Protein AF-A0A2S8PTH7-F1 (afdb_monomer_lite)

Organism: NCBI:txid2918802

Structure (mmCIF, N/CA/C/O backbone):
data_AF-A0A2S8PTH7-F1
#
_entry.id   AF-A0A2S8PTH7-F1
#
loop_
_atom_site.group_PDB
_atom_site.id
_atom_site.type_symbol
_atom_site.label_atom_id
_atom_site.label_alt_id
_atom_site.label_comp_id
_atom_site.label_asym_id
_atom_site.label_entity_id
_atom_site.label_seq_id
_atom_site.pdbx_PDB_ins_code
_atom_site.Cartn_x
_atom_site.Cartn_y
_atom_site.Cartn_z
_atom_site.occupancy
_atom_site.B_iso_or_equiv
_atom_site.auth_seq_id
_atom_site.auth_comp_id
_atom_site.auth_asym_id
_atom_site.auth_atom_id
_atom_site.pdbx_PDB_model_num
ATOM 1 N N . MET A 1 1 ? 25.172 1.492 -53.116 1.00 53.47 1 MET A N 1
ATOM 2 C CA . MET A 1 1 ? 23.733 1.242 -52.835 1.00 53.47 1 MET A CA 1
ATOM 3 C C . MET A 1 1 ? 23.234 -0.033 -53.533 1.00 53.47 1 MET A C 1
ATOM 5 O O . MET A 1 1 ? 22.068 -0.114 -53.903 1.00 53.47 1 MET A O 1
ATOM 9 N N . GLU A 1 2 ? 24.096 -1.035 -53.713 1.00 52.91 2 GLU A N 1
ATOM 10 C CA . GLU A 1 2 ? 23.757 -2.295 -54.392 1.00 52.91 2 GLU A CA 1
ATOM 11 C C . GLU A 1 2 ? 23.252 -3.334 -53.378 1.00 52.91 2 GLU A C 1
ATOM 13 O O . GLU A 1 2 ? 22.194 -3.926 -53.573 1.00 52.91 2 GLU A O 1
ATOM 18 N N . ASP A 1 3 ? 23.888 -3.401 -52.204 1.00 55.19 3 ASP A N 1
ATOM 19 C CA . ASP A 1 3 ? 23.532 -4.333 -51.122 1.00 55.19 3 ASP A CA 1
ATOM 20 C C . ASP A 1 3 ? 22.142 -4.093 -50.510 1.00 55.19 3 ASP A C 1
ATOM 22 O O . ASP A 1 3 ? 21.491 -5.020 -50.034 1.00 55.19 3 ASP A O 1
ATOM 26 N N . ALA A 1 4 ? 21.643 -2.853 -50.554 1.00 56.47 4 ALA A N 1
ATOM 27 C CA . ALA A 1 4 ? 20.299 -2.522 -50.075 1.00 56.47 4 ALA A CA 1
ATOM 28 C C . ALA A 1 4 ? 19.191 -2.986 -51.042 1.00 56.47 4 ALA A C 1
ATOM 30 O O . ALA A 1 4 ? 18.066 -3.235 -50.609 1.00 56.47 4 ALA A O 1
ATOM 31 N N . ARG A 1 5 ? 19.496 -3.139 -52.344 1.00 54.03 5 ARG A N 1
ATOM 32 C CA . ARG A 1 5 ? 18.534 -3.639 -53.348 1.00 54.03 5 ARG A CA 1
ATOM 33 C C . ARG A 1 5 ? 18.314 -5.147 -53.239 1.00 54.03 5 ARG A C 1
ATOM 35 O O . ARG A 1 5 ? 17.225 -5.613 -53.553 1.00 54.03 5 ARG A O 1
ATOM 42 N N . TYR A 1 6 ? 19.304 -5.892 -52.745 1.00 55.38 6 TYR A N 1
ATOM 43 C CA . TYR A 1 6 ? 19.216 -7.343 -52.541 1.00 55.38 6 TYR A CA 1
ATOM 44 C C . TYR A 1 6 ? 18.135 -7.742 -51.514 1.00 55.38 6 TYR A C 1
ATOM 46 O O . TYR A 1 6 ? 17.578 -8.832 -51.570 1.00 55.38 6 TYR A O 1
ATOM 54 N N . ILE A 1 7 ? 17.787 -6.843 -50.589 1.00 57.16 7 ILE A N 1
ATOM 55 C CA . ILE A 1 7 ? 16.892 -7.134 -49.458 1.00 57.16 7 ILE A CA 1
ATOM 56 C C . ILE A 1 7 ? 15.418 -6.941 -49.824 1.00 57.16 7 ILE A C 1
ATOM 58 O O . ILE A 1 7 ? 14.577 -7.692 -49.347 1.00 57.16 7 ILE A O 1
ATOM 62 N N . GLY A 1 8 ? 15.097 -5.958 -50.673 1.00 58.88 8 GLY A N 1
ATOM 63 C CA . GLY A 1 8 ? 13.712 -5.656 -51.060 1.00 58.88 8 GLY A CA 1
ATOM 64 C C . GLY A 1 8 ? 13.072 -6.692 -51.993 1.00 58.88 8 GLY A C 1
ATOM 65 O O . GL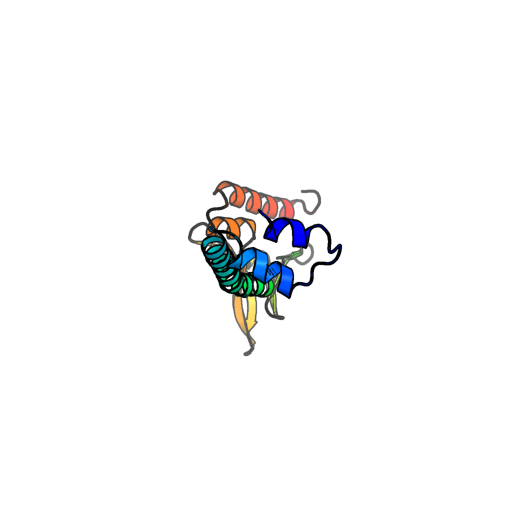Y A 1 8 ? 11.853 -6.696 -52.141 1.00 58.88 8 GLY A O 1
ATOM 66 N N . ASN A 1 9 ? 13.880 -7.564 -52.606 1.00 63.03 9 ASN A N 1
ATOM 67 C CA . ASN A 1 9 ? 13.402 -8.619 -53.504 1.00 63.03 9 ASN A CA 1
ATOM 68 C C . ASN A 1 9 ? 13.035 -9.920 -52.774 1.00 63.03 9 ASN A C 1
ATOM 70 O O . ASN A 1 9 ? 12.135 -10.628 -53.225 1.00 63.03 9 ASN A O 1
ATOM 74 N N . ASP A 1 10 ? 13.676 -10.216 -51.640 1.00 65.88 10 ASP A N 1
ATOM 75 C CA . ASP A 1 10 ? 13.267 -11.311 -50.759 1.00 65.88 10 ASP A CA 1
ATOM 76 C C . ASP A 1 10 ? 12.085 -10.833 -49.908 1.00 65.88 10 ASP A C 1
ATOM 78 O O . ASP A 1 10 ? 12.253 -10.061 -48.966 1.00 65.88 10 ASP A O 1
ATOM 82 N N . LYS A 1 11 ? 10.873 -11.313 -50.201 1.00 71.88 11 LYS A N 1
ATOM 83 C CA . LYS A 1 11 ? 9.653 -10.988 -49.430 1.00 71.88 11 LYS A CA 1
ATOM 84 C C . LYS A 1 11 ? 9.635 -11.575 -48.008 1.00 71.88 11 LYS A C 1
ATOM 86 O O . LYS A 1 11 ? 8.628 -11.468 -47.315 1.00 71.88 11 LYS A O 1
ATOM 91 N N . GLU A 1 12 ? 10.732 -12.187 -47.569 1.00 76.81 12 GLU A N 1
ATOM 92 C CA . GLU A 1 12 ? 10.878 -12.829 -46.268 1.00 76.81 12 GLU A CA 1
ATOM 93 C C . GLU A 1 12 ? 12.091 -12.270 -45.517 1.00 76.81 12 GLU A C 1
ATOM 95 O O . GLU A 1 12 ? 13.207 -12.176 -46.041 1.00 76.81 12 GLU A O 1
ATOM 100 N N . ILE A 1 13 ? 11.881 -11.922 -44.245 1.00 80.44 13 ILE A N 1
ATOM 101 C CA . ILE A 1 13 ? 12.944 -11.478 -43.347 1.00 80.44 13 ILE A CA 1
ATOM 102 C C . ILE A 1 13 ? 12.982 -12.369 -42.108 1.00 80.44 13 ILE A C 1
ATOM 104 O O . ILE A 1 13 ? 12.084 -12.364 -41.270 1.00 80.44 13 ILE A O 1
ATOM 108 N N . SER A 1 14 ? 14.049 -13.158 -41.986 1.00 86.06 14 SER A N 1
ATOM 109 C CA . SER A 1 14 ? 14.305 -13.927 -40.770 1.00 86.06 14 SER A CA 1
ATOM 110 C C . SER A 1 14 ? 14.845 -13.018 -39.663 1.00 86.06 14 SER A C 1
ATOM 112 O O . SER A 1 14 ? 15.516 -12.017 -39.929 1.00 86.06 14 SER A O 1
ATOM 114 N N . LEU A 1 15 ? 14.610 -13.382 -38.398 1.00 84.88 15 LEU A N 1
ATOM 115 C CA . LEU A 1 15 ? 15.065 -12.602 -37.239 1.00 84.88 15 LEU A CA 1
ATOM 116 C C . LEU A 1 15 ? 16.589 -12.388 -37.243 1.00 84.88 15 LEU A C 1
ATOM 118 O O . LEU A 1 15 ? 17.066 -11.292 -36.961 1.00 84.88 15 LEU A O 1
ATOM 122 N N . LYS A 1 16 ? 17.362 -13.403 -37.645 1.00 85.19 16 LYS A N 1
ATOM 123 C CA . LYS A 1 16 ? 18.821 -13.294 -37.792 1.00 85.19 16 LYS A CA 1
ATOM 124 C C . LYS A 1 16 ? 19.214 -12.272 -38.867 1.00 85.19 16 LYS A C 1
ATOM 126 O O . LYS A 1 16 ? 20.103 -11.460 -38.624 1.00 85.19 16 LYS A O 1
ATOM 131 N N . LYS A 1 17 ? 18.532 -12.289 -40.024 1.00 84.06 17 LYS A N 1
ATOM 132 C CA . LYS A 1 17 ? 18.739 -11.327 -41.123 1.00 84.06 17 LYS A CA 1
ATOM 133 C C . LYS A 1 17 ? 18.428 -9.908 -40.635 1.00 84.06 17 LYS A C 1
ATOM 135 O O . LYS A 1 17 ? 19.254 -9.017 -40.794 1.00 84.06 17 LYS A O 1
ATOM 140 N N . TYR A 1 18 ? 17.308 -9.722 -39.938 1.00 85.31 18 TYR A N 1
ATOM 141 C CA . TYR A 1 18 ? 16.923 -8.440 -39.344 1.00 85.31 18 TYR A CA 1
ATOM 142 C C . TYR A 1 18 ? 17.967 -7.8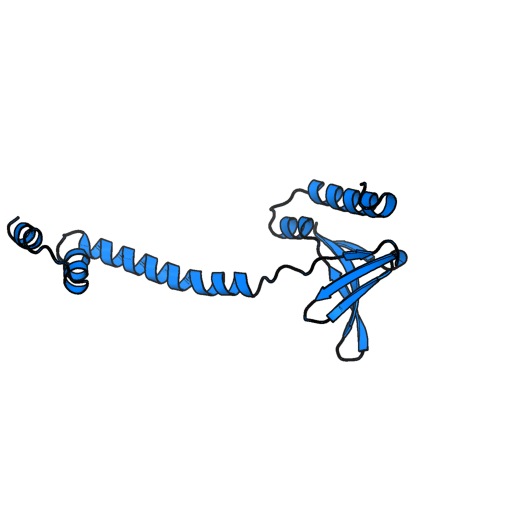87 -38.358 1.00 85.31 18 TYR A C 1
ATOM 144 O O . TYR A 1 18 ? 18.382 -6.736 -38.494 1.00 85.31 18 TYR A O 1
ATOM 152 N N . LEU A 1 19 ? 18.427 -8.696 -37.394 1.00 86.56 19 LEU A N 1
ATOM 153 C CA . LEU A 1 19 ? 19.403 -8.252 -36.391 1.00 86.56 19 LEU A CA 1
ATOM 154 C C . LEU A 1 19 ? 20.751 -7.885 -37.023 1.00 86.56 19 LEU A C 1
ATOM 156 O O . LEU A 1 19 ? 21.331 -6.861 -36.666 1.00 86.56 19 LEU A O 1
ATOM 160 N N . TYR A 1 20 ? 21.221 -8.681 -37.989 1.00 85.25 20 TYR A N 1
ATOM 161 C CA . TYR A 1 20 ? 22.448 -8.386 -38.730 1.00 85.25 20 TYR A CA 1
ATOM 162 C C . TYR A 1 20 ? 22.345 -7.046 -39.474 1.00 85.25 20 TYR A C 1
ATOM 164 O O . TYR A 1 20 ? 23.233 -6.201 -39.379 1.00 85.25 20 TYR A O 1
ATOM 172 N N . TYR A 1 21 ? 21.236 -6.779 -40.161 1.00 82.50 21 TYR A N 1
ATOM 173 C CA . TYR A 1 21 ? 21.082 -5.494 -40.844 1.00 82.50 21 TYR A CA 1
ATOM 174 C C . TYR A 1 21 ? 20.987 -4.318 -39.873 1.00 82.50 21 TYR A C 1
ATOM 176 O O . TYR A 1 21 ? 21.672 -3.311 -40.042 1.00 82.50 21 TYR A O 1
ATOM 184 N N . ARG A 1 22 ? 20.189 -4.453 -38.814 1.00 83.88 22 ARG A N 1
ATOM 185 C CA . ARG A 1 22 ? 19.996 -3.387 -37.827 1.00 83.88 22 ARG A CA 1
ATOM 186 C C . ARG A 1 22 ? 21.304 -2.990 -37.136 1.00 83.88 22 ARG A C 1
ATOM 188 O O . ARG A 1 22 ? 21.556 -1.797 -36.968 1.00 83.88 22 ARG A O 1
ATOM 195 N N . TYR A 1 23 ? 22.140 -3.966 -36.778 1.00 85.50 23 TYR A N 1
ATOM 196 C CA . TYR A 1 23 ? 23.309 -3.743 -35.921 1.00 85.50 23 TYR A CA 1
ATOM 197 C C . TYR A 1 23 ? 24.676 -3.799 -36.613 1.00 85.50 23 TYR A C 1
ATOM 199 O O . TYR A 1 23 ? 25.663 -3.418 -35.986 1.00 85.50 23 TYR A O 1
ATOM 207 N N . THR A 1 24 ? 24.746 -4.145 -37.900 1.00 82.94 24 THR A N 1
ATOM 208 C CA . THR A 1 24 ? 26.031 -4.198 -38.627 1.00 82.94 24 THR A CA 1
ATOM 209 C C . THR A 1 24 ? 26.052 -3.481 -39.976 1.00 82.94 24 THR A C 1
ATOM 211 O O . THR A 1 24 ? 27.137 -3.183 -40.462 1.00 82.94 24 THR A O 1
ATOM 214 N N . PHE A 1 25 ? 24.904 -3.177 -40.590 1.00 79.69 25 PHE A N 1
ATOM 215 C CA . PHE A 1 25 ? 24.875 -2.676 -41.972 1.00 79.69 25 PHE A CA 1
ATOM 216 C C . PHE A 1 25 ? 24.988 -1.151 -42.106 1.00 79.69 25 PHE A C 1
ATOM 218 O O . PHE A 1 25 ? 25.547 -0.662 -43.085 1.00 79.69 25 PHE A O 1
ATOM 225 N N . TYR A 1 26 ? 24.463 -0.381 -41.150 1.00 77.50 26 TYR A N 1
ATOM 226 C CA . TYR A 1 26 ? 24.493 1.080 -41.210 1.00 77.50 26 TYR A CA 1
ATOM 227 C C . TYR A 1 26 ? 25.654 1.655 -40.384 1.00 77.50 26 TYR A C 1
ATOM 229 O O . TYR A 1 26 ? 26.005 1.106 -39.342 1.00 77.50 26 TYR A O 1
ATOM 237 N N . PRO A 1 27 ? 26.210 2.824 -40.756 1.00 77.88 27 PRO A N 1
ATOM 238 C CA . PRO A 1 27 ? 27.256 3.482 -39.965 1.00 77.88 27 PRO A CA 1
ATOM 239 C C . PRO A 1 27 ? 26.830 3.796 -38.519 1.00 77.88 27 PRO A C 1
ATOM 241 O O . PRO A 1 27 ? 27.653 3.823 -37.610 1.00 77.88 27 PRO A O 1
ATOM 244 N N . SER A 1 28 ? 25.529 4.014 -38.293 1.00 81.00 28 SER A N 1
ATOM 245 C CA . SER A 1 28 ? 24.929 4.261 -36.976 1.00 81.00 28 SER A CA 1
ATOM 246 C C . SER A 1 28 ? 24.539 2.986 -36.218 1.00 81.00 28 SER A C 1
ATOM 248 O O . SER A 1 28 ? 24.055 3.071 -35.088 1.00 81.00 28 SER A O 1
ATOM 250 N N . SER A 1 29 ? 24.737 1.806 -36.806 1.00 83.38 29 SER A N 1
ATOM 251 C CA . SER A 1 29 ? 24.273 0.539 -36.249 1.00 83.38 29 SER A CA 1
ATOM 252 C C . SER A 1 29 ? 24.899 0.186 -34.897 1.00 83.38 29 SER A C 1
ATOM 254 O O . SER A 1 29 ? 24.216 -0.362 -34.034 1.00 83.38 29 SER A O 1
ATOM 256 N N . SER A 1 30 ? 26.158 0.567 -34.666 1.00 84.00 30 SER A N 1
ATOM 257 C CA . SER A 1 30 ? 26.827 0.409 -33.367 1.00 84.00 30 SER A CA 1
ATOM 258 C C . SER A 1 30 ? 26.148 1.234 -32.268 1.00 84.00 30 SER A C 1
ATOM 260 O O . SER A 1 30 ? 25.910 0.736 -31.169 1.00 84.00 30 SER A O 1
ATOM 262 N N . ARG A 1 31 ? 25.754 2.476 -32.577 1.00 87.75 31 ARG A N 1
ATOM 263 C CA . ARG A 1 31 ? 25.000 3.341 -31.660 1.00 87.75 31 ARG A CA 1
ATOM 264 C C . ARG A 1 31 ? 23.618 2.762 -31.355 1.00 87.75 31 ARG A C 1
ATOM 266 O O . ARG A 1 31 ? 23.201 2.799 -30.203 1.00 87.75 31 ARG A O 1
ATOM 273 N N . LEU A 1 32 ? 22.926 2.225 -32.362 1.00 88.50 32 LEU A N 1
ATOM 274 C CA . LEU A 1 32 ? 21.624 1.574 -32.178 1.00 88.50 32 LEU A CA 1
ATOM 275 C C . LEU A 1 32 ? 21.730 0.342 -31.273 1.00 88.50 32 LEU A C 1
ATOM 277 O O . LEU A 1 32 ? 20.910 0.186 -30.376 1.00 88.50 32 LEU A O 1
ATOM 281 N N . LEU A 1 33 ? 22.766 -0.482 -31.452 1.00 90.56 33 LEU A N 1
ATOM 282 C CA . LEU A 1 33 ? 23.017 -1.643 -30.598 1.00 90.56 33 LEU A CA 1
ATOM 283 C C . LEU A 1 33 ? 23.244 -1.236 -29.138 1.00 90.56 33 LEU A C 1
ATOM 285 O O . LEU A 1 33 ? 22.660 -1.837 -28.241 1.00 90.56 33 LEU A O 1
ATOM 289 N N . ILE A 1 34 ? 24.051 -0.198 -28.894 1.00 91.00 34 ILE A N 1
ATOM 290 C CA . ILE A 1 34 ? 24.299 0.310 -27.537 1.00 91.00 34 ILE A CA 1
ATOM 291 C C . ILE A 1 34 ? 22.992 0.794 -26.902 1.00 91.00 34 ILE A C 1
ATOM 293 O O . ILE A 1 34 ? 22.693 0.411 -25.776 1.00 91.00 34 ILE A O 1
ATOM 297 N N . ILE A 1 35 ? 22.197 1.588 -27.626 1.00 92.56 35 ILE A N 1
ATOM 298 C CA . ILE A 1 35 ? 20.914 2.107 -27.132 1.00 92.56 35 ILE A CA 1
ATOM 299 C C . ILE A 1 35 ? 19.949 0.962 -26.797 1.00 92.56 35 ILE A C 1
ATOM 301 O O . ILE A 1 35 ? 19.393 0.939 -25.699 1.00 92.56 35 ILE A O 1
ATOM 305 N N . ASP A 1 36 ? 19.779 0.003 -27.710 1.00 92.44 36 ASP A N 1
ATOM 306 C CA . ASP A 1 36 ? 18.841 -1.110 -27.538 1.00 92.44 36 ASP A CA 1
ATOM 307 C C . ASP A 1 36 ? 19.260 -2.005 -26.348 1.00 92.44 36 ASP A C 1
ATOM 309 O O . ASP A 1 36 ? 18.415 -2.391 -25.537 1.00 92.44 36 ASP A O 1
ATOM 313 N N . ILE A 1 37 ? 20.565 -2.261 -26.159 1.00 94.06 37 ILE A N 1
ATOM 314 C CA . ILE A 1 37 ? 21.085 -2.989 -24.985 1.00 94.06 37 ILE A CA 1
ATOM 315 C C . ILE A 1 37 ? 20.901 -2.180 -23.696 1.00 94.06 37 ILE A C 1
ATOM 317 O O . ILE A 1 37 ? 20.492 -2.738 -22.678 1.00 94.06 37 ILE A O 1
ATOM 321 N N . SER A 1 38 ? 21.170 -0.873 -23.716 1.00 96.19 38 SER A N 1
ATOM 322 C CA . SER A 1 38 ? 20.976 -0.004 -22.552 1.00 96.19 38 SER A CA 1
ATOM 323 C C . SER A 1 38 ? 19.522 -0.001 -22.082 1.00 96.19 38 SER A C 1
ATOM 325 O O . SER A 1 38 ? 19.275 -0.155 -20.887 1.00 96.19 38 SER A O 1
ATOM 327 N N . PHE A 1 39 ? 18.557 0.115 -22.999 1.00 95.75 39 PHE A N 1
ATOM 328 C CA . PHE A 1 39 ? 17.138 0.033 -22.652 1.00 95.75 39 PHE A CA 1
ATOM 329 C C . PHE A 1 39 ? 16.748 -1.356 -22.148 1.00 95.75 39 PHE A C 1
ATOM 331 O O . PHE A 1 39 ? 16.027 -1.452 -21.157 1.00 95.75 39 PHE A O 1
ATOM 338 N N . LEU A 1 40 ? 17.254 -2.429 -22.763 1.00 95.19 40 LEU A N 1
ATOM 339 C CA . LEU A 1 40 ? 17.008 -3.792 -22.288 1.00 95.19 40 LEU A CA 1
ATOM 340 C C . LEU A 1 40 ? 17.482 -3.979 -20.839 1.00 95.19 40 LEU A C 1
ATOM 342 O O . LEU A 1 40 ? 16.729 -4.489 -20.012 1.00 95.19 40 LEU A O 1
ATOM 346 N N . LEU A 1 41 ? 18.702 -3.536 -20.520 1.00 96.12 41 LEU A N 1
ATOM 347 C CA . LEU A 1 41 ? 19.259 -3.611 -19.167 1.00 96.12 41 LEU A CA 1
ATOM 348 C C . LEU A 1 41 ? 18.479 -2.742 -18.179 1.00 96.12 41 LEU A C 1
ATOM 350 O O . LEU A 1 41 ? 18.203 -3.180 -17.064 1.00 96.12 41 LEU A O 1
ATOM 354 N N . LEU A 1 42 ? 18.080 -1.538 -18.595 1.00 96.00 42 LEU A N 1
ATOM 355 C CA . LEU A 1 42 ? 17.245 -0.652 -17.790 1.00 96.00 42 LEU A CA 1
ATOM 356 C C . LEU A 1 42 ? 15.904 -1.314 -17.448 1.00 96.00 42 LEU A C 1
ATOM 358 O O . LEU A 1 42 ? 15.501 -1.328 -16.286 1.00 96.00 42 LEU A O 1
ATOM 362 N N . TYR A 1 43 ? 15.227 -1.906 -18.433 1.00 95.19 43 TYR A N 1
ATOM 363 C CA . TYR A 1 43 ? 13.973 -2.620 -18.204 1.00 95.19 43 TYR A CA 1
ATOM 364 C C . TYR A 1 43 ? 14.169 -3.852 -17.326 1.00 95.19 43 TYR A C 1
ATOM 366 O O . TYR A 1 43 ? 13.373 -4.077 -16.417 1.00 95.19 43 TYR A O 1
ATOM 374 N N . LEU A 1 44 ? 15.244 -4.615 -17.532 1.00 95.50 44 LEU A N 1
ATOM 375 C CA . LEU A 1 44 ? 15.556 -5.777 -16.703 1.00 95.50 44 LEU A CA 1
ATOM 376 C C . LEU A 1 44 ? 15.834 -5.390 -15.243 1.00 95.50 44 LEU A C 1
ATOM 378 O O . LEU A 1 44 ? 15.517 -6.159 -14.343 1.00 95.50 44 LEU A O 1
ATOM 382 N N . LEU A 1 45 ? 16.381 -4.198 -15.002 1.00 95.31 45 LEU A N 1
ATOM 383 C CA . LEU A 1 45 ? 16.609 -3.670 -13.660 1.00 95.31 45 LEU A CA 1
ATOM 384 C C . LEU A 1 45 ? 15.319 -3.143 -13.011 1.00 95.31 45 LEU A C 1
ATOM 386 O O . LEU A 1 45 ? 15.107 -3.353 -11.821 1.00 95.31 45 LEU A O 1
ATOM 390 N N . ILE A 1 46 ? 14.462 -2.455 -13.773 1.00 94.25 46 ILE A N 1
ATOM 391 C CA . ILE A 1 46 ? 13.268 -1.770 -13.251 1.00 94.25 46 ILE A CA 1
ATOM 392 C C . ILE A 1 46 ? 12.070 -2.715 -13.104 1.00 94.25 46 ILE A C 1
ATOM 394 O O . ILE A 1 46 ? 11.330 -2.620 -12.127 1.00 94.25 46 ILE A O 1
ATOM 398 N N . ILE A 1 47 ? 11.846 -3.630 -14.047 1.00 93.75 47 ILE A N 1
ATOM 399 C CA . ILE A 1 47 ? 10.631 -4.459 -14.064 1.00 93.75 47 ILE A CA 1
ATOM 400 C C . ILE A 1 47 ? 10.535 -5.370 -12.827 1.00 93.75 47 ILE A C 1
ATOM 402 O O . ILE A 1 47 ? 9.483 -5.345 -12.187 1.00 93.75 47 ILE A O 1
ATOM 406 N N . PRO A 1 48 ? 11.570 -6.134 -12.420 1.00 93.38 48 PRO A N 1
ATOM 407 C CA . PRO A 1 48 ? 11.472 -7.013 -11.255 1.00 93.38 48 PRO A CA 1
ATOM 408 C C . PRO A 1 48 ? 11.074 -6.305 -9.947 1.00 93.38 48 PRO A C 1
ATOM 410 O O . PRO A 1 48 ? 10.124 -6.772 -9.312 1.00 93.38 48 PRO A O 1
ATOM 413 N N . PRO A 1 49 ? 11.696 -5.178 -9.533 1.00 90.56 49 PRO A N 1
ATOM 414 C CA . PRO A 1 49 ? 11.273 -4.477 -8.325 1.00 90.56 49 PRO A CA 1
ATOM 415 C C . PRO A 1 49 ? 9.881 -3.854 -8.465 1.00 90.56 49 PRO A C 1
ATOM 417 O O . PRO A 1 49 ? 9.144 -3.840 -7.484 1.00 90.56 49 PRO A O 1
ATOM 420 N N . PHE A 1 50 ? 9.473 -3.396 -9.655 1.00 87.00 50 PHE A N 1
ATOM 421 C CA . PHE A 1 50 ? 8.110 -2.892 -9.878 1.00 87.00 50 PHE A CA 1
ATOM 422 C C . PHE A 1 50 ? 7.053 -3.994 -9.772 1.00 87.00 50 PHE A C 1
ATOM 424 O O . PHE A 1 50 ? 6.029 -3.811 -9.117 1.00 87.00 50 PHE A O 1
ATOM 431 N N . VAL A 1 51 ? 7.302 -5.155 -10.378 1.00 88.81 51 VAL A N 1
ATOM 432 C CA . VAL A 1 51 ? 6.412 -6.318 -10.284 1.00 88.81 51 VAL A CA 1
ATOM 433 C C . VAL A 1 51 ? 6.323 -6.785 -8.833 1.00 88.81 51 VAL A C 1
ATOM 435 O O . VAL A 1 51 ? 5.224 -6.977 -8.315 1.00 88.81 51 VAL A O 1
ATOM 438 N N . TRP A 1 52 ? 7.462 -6.884 -8.143 1.00 86.12 52 TRP A N 1
ATOM 439 C CA . TRP A 1 52 ? 7.504 -7.171 -6.711 1.00 86.12 52 TRP A CA 1
ATOM 440 C C . TRP A 1 52 ? 6.683 -6.144 -5.915 1.00 86.12 52 TRP A C 1
ATOM 442 O O . TRP A 1 52 ? 5.791 -6.518 -5.156 1.00 86.12 52 TRP A O 1
ATOM 452 N N . ALA A 1 53 ? 6.887 -4.849 -6.148 1.00 81.25 53 ALA A N 1
ATOM 453 C CA . ALA A 1 53 ? 6.132 -3.789 -5.494 1.00 81.25 53 ALA A CA 1
ATOM 454 C C . ALA A 1 53 ? 4.615 -3.952 -5.697 1.00 81.25 53 ALA A C 1
ATOM 456 O O . ALA A 1 53 ? 3.874 -3.893 -4.724 1.00 81.25 53 ALA A O 1
ATOM 457 N N . ILE A 1 54 ? 4.134 -4.254 -6.905 1.00 80.25 54 ILE A N 1
ATOM 458 C CA . ILE A 1 54 ? 2.696 -4.454 -7.167 1.00 80.25 54 ILE A CA 1
ATOM 459 C C . ILE A 1 54 ? 2.118 -5.632 -6.361 1.00 80.25 54 ILE A C 1
ATOM 461 O O . ILE A 1 54 ? 1.018 -5.524 -5.818 1.00 80.25 54 ILE A O 1
ATOM 465 N N . PHE A 1 55 ? 2.842 -6.750 -6.248 1.00 74.69 55 PHE A N 1
ATOM 466 C CA . PHE A 1 55 ? 2.3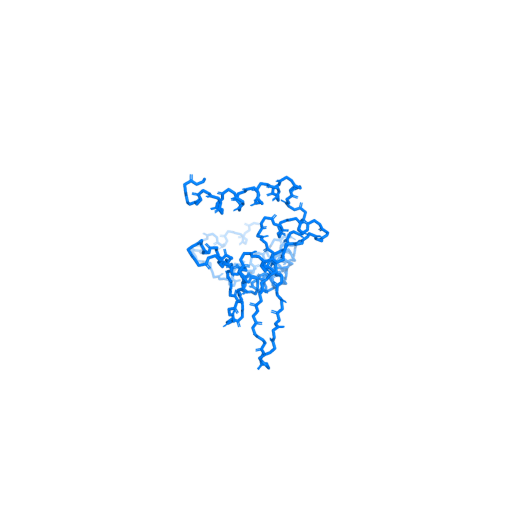61 -7.923 -5.505 1.00 74.69 55 PHE A CA 1
ATOM 467 C C . PHE A 1 55 ? 2.437 -7.758 -3.980 1.00 74.69 55 PHE A C 1
ATOM 469 O O . PHE A 1 55 ? 1.590 -8.298 -3.257 1.00 74.69 55 PHE A O 1
ATOM 476 N N . PHE A 1 56 ? 3.444 -7.035 -3.482 1.00 65.62 56 PHE A N 1
ATOM 477 C CA . PHE A 1 56 ? 3.720 -6.909 -2.049 1.00 65.62 56 PHE A CA 1
ATOM 478 C C . PHE A 1 56 ? 3.168 -5.626 -1.418 1.00 65.62 56 PHE A C 1
ATOM 480 O O . PHE A 1 56 ? 2.801 -5.665 -0.239 1.00 65.62 56 PHE A O 1
ATOM 487 N N . LEU A 1 57 ? 2.966 -4.542 -2.180 1.00 65.31 57 LEU A N 1
ATOM 488 C CA . LEU A 1 57 ? 2.062 -3.445 -1.807 1.00 65.31 57 LEU A CA 1
ATOM 489 C C . LEU A 1 57 ? 0.609 -3.914 -1.971 1.00 65.31 57 LEU A C 1
ATOM 491 O O . LEU A 1 57 ? -0.189 -3.365 -2.730 1.00 65.31 57 LEU A O 1
ATOM 495 N N . ARG A 1 58 ? 0.238 -4.967 -1.239 1.00 57.44 58 ARG A N 1
ATOM 496 C CA . ARG A 1 58 ? -1.163 -5.351 -1.090 1.00 57.44 58 ARG A CA 1
ATOM 497 C C . ARG A 1 58 ? -1.920 -4.144 -0.549 1.00 57.44 58 ARG A C 1
ATOM 499 O O . ARG A 1 58 ? -1.503 -3.561 0.454 1.00 57.44 58 ARG A O 1
ATOM 506 N N . ARG A 1 59 ? -3.044 -3.800 -1.192 1.00 63.56 59 ARG A N 1
ATOM 507 C CA . ARG A 1 59 ? -3.986 -2.798 -0.678 1.00 63.56 59 ARG A CA 1
ATOM 508 C C . ARG A 1 59 ? -4.236 -3.094 0.795 1.00 63.56 59 ARG A C 1
ATOM 510 O O . ARG A 1 59 ? -4.612 -4.213 1.150 1.00 63.56 59 ARG A O 1
ATOM 517 N N . GLN A 1 60 ? -3.993 -2.097 1.640 1.00 66.38 60 GLN A N 1
ATOM 518 C CA . GLN A 1 60 ? -4.377 -2.168 3.039 1.00 66.38 60 GLN A CA 1
ATOM 519 C C . GLN A 1 60 ? -5.856 -2.561 3.090 1.00 66.38 60 GLN A C 1
ATOM 521 O O . GLN A 1 60 ? -6.670 -2.014 2.342 1.00 66.38 60 GLN A O 1
ATOM 526 N N . ALA A 1 61 ? -6.183 -3.569 3.898 1.00 74.25 61 ALA A N 1
ATOM 527 C CA . ALA A 1 61 ? -7.560 -4.019 4.034 1.00 74.25 61 ALA A CA 1
ATOM 528 C C . ALA A 1 61 ? -8.463 -2.841 4.396 1.00 74.25 61 ALA A C 1
ATOM 530 O O . ALA A 1 61 ? -8.020 -1.975 5.143 1.00 74.25 61 ALA A O 1
ATOM 531 N N . PRO A 1 62 ? -9.707 -2.783 3.910 1.00 81.00 62 PRO A N 1
ATOM 532 C CA . PRO A 1 62 ? -10.606 -1.713 4.303 1.00 81.00 62 PRO A CA 1
ATOM 533 C C . PRO A 1 62 ? -10.830 -1.728 5.823 1.00 81.00 62 PRO A C 1
ATOM 535 O O . PRO A 1 62 ? -10.801 -2.777 6.474 1.00 81.00 62 PRO A O 1
ATOM 538 N N . LEU A 1 63 ? -11.041 -0.543 6.390 1.00 85.75 63 LEU A N 1
ATOM 539 C CA . LEU A 1 63 ? -11.601 -0.399 7.727 1.00 85.75 63 LEU A CA 1
ATOM 540 C C . LEU A 1 63 ? -13.116 -0.346 7.579 1.00 85.75 63 LEU A C 1
ATOM 542 O O . LEU A 1 63 ? -13.633 0.508 6.860 1.00 85.75 63 LEU A O 1
ATOM 546 N N . ILE A 1 64 ? -13.810 -1.261 8.242 1.00 87.69 64 ILE A N 1
ATOM 547 C CA . ILE A 1 64 ? -15.267 -1.301 8.245 1.00 87.69 64 ILE A CA 1
ATOM 548 C C . ILE A 1 64 ? -15.774 -0.744 9.564 1.00 87.69 64 ILE A C 1
ATOM 550 O O . ILE A 1 64 ? -15.246 -1.047 10.635 1.00 87.69 64 ILE A O 1
ATOM 554 N N . ILE A 1 65 ? -16.806 0.084 9.452 1.00 88.38 65 ILE A N 1
ATOM 555 C CA . ILE A 1 65 ? -17.511 0.697 10.567 1.00 88.38 65 ILE A CA 1
ATOM 556 C C . ILE A 1 65 ? -18.903 0.070 10.611 1.00 88.38 65 ILE A C 1
ATOM 558 O O . ILE A 1 65 ? -19.723 0.313 9.724 1.00 88.38 65 ILE A O 1
ATOM 562 N N . ASP A 1 66 ? -19.159 -0.746 11.628 1.00 88.06 66 ASP A N 1
ATOM 563 C CA . ASP A 1 66 ? -20.481 -1.300 11.908 1.00 88.06 66 ASP A CA 1
ATOM 564 C C . ASP A 1 66 ? -21.165 -0.437 12.972 1.00 88.06 66 ASP A C 1
ATOM 566 O O . ASP A 1 66 ? -20.731 -0.387 14.128 1.00 88.06 66 ASP A O 1
ATOM 570 N N . ARG A 1 67 ? -22.233 0.260 12.562 1.00 85.00 67 ARG A N 1
ATOM 571 C CA . ARG A 1 67 ? -23.004 1.149 13.440 1.00 85.00 67 ARG A CA 1
ATOM 572 C C . ARG A 1 67 ? -23.926 0.411 14.393 1.00 85.00 67 ARG A C 1
ATOM 574 O O . ARG A 1 67 ? -24.073 0.871 15.519 1.00 85.00 67 ARG A O 1
ATOM 581 N N . GLU A 1 68 ? -24.518 -0.703 13.974 1.00 85.69 68 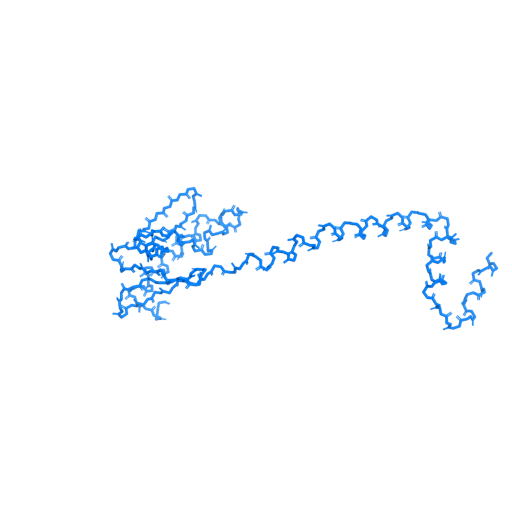GLU A N 1
ATOM 582 C CA . GLU A 1 68 ? -25.441 -1.468 14.821 1.00 85.69 68 GLU A CA 1
ATOM 583 C C . GLU A 1 68 ? -24.688 -2.079 16.000 1.00 85.69 68 GLU A C 1
ATOM 585 O O . GLU A 1 68 ? -25.145 -2.040 17.140 1.00 85.69 68 GLU A O 1
ATOM 590 N N . ARG A 1 69 ? -23.482 -2.588 15.732 1.00 86.06 69 ARG A N 1
ATOM 591 C CA . ARG A 1 69 ? -22.614 -3.184 16.754 1.00 86.06 69 ARG A CA 1
ATOM 592 C C . ARG A 1 69 ? -21.660 -2.185 17.408 1.00 86.06 69 ARG A C 1
ATOM 594 O O . ARG A 1 69 ? -21.001 -2.538 18.385 1.00 86.06 69 ARG A O 1
ATOM 601 N N . GLN A 1 70 ? -21.584 -0.960 16.886 1.00 88.75 70 GLN A N 1
ATOM 602 C CA . GLN A 1 70 ? -20.686 0.113 17.328 1.00 88.75 70 GLN A CA 1
ATOM 603 C C . GLN A 1 70 ? -19.207 -0.315 17.377 1.00 88.75 70 GLN A C 1
ATOM 605 O O . GLN A 1 70 ? -18.488 -0.050 18.350 1.00 88.75 70 GLN A O 1
ATOM 610 N N . ILE A 1 71 ? -18.750 -1.000 16.323 1.00 90.44 71 ILE A N 1
ATOM 611 C CA . ILE A 1 71 ? -17.379 -1.510 16.198 1.00 90.44 71 ILE A CA 1
ATOM 612 C C . ILE A 1 71 ? -16.708 -1.041 14.911 1.00 90.44 71 ILE A C 1
ATOM 614 O O . ILE A 1 71 ? -17.295 -1.019 13.832 1.00 90.44 71 ILE A O 1
ATOM 618 N N . PHE A 1 72 ? -15.426 -0.729 15.035 1.00 89.94 72 PHE A N 1
ATOM 619 C CA . PHE A 1 72 ? -14.493 -0.624 13.927 1.00 89.94 72 PHE A CA 1
ATOM 620 C C . PHE A 1 72 ? -13.758 -1.944 13.814 1.00 89.94 72 PHE A C 1
ATOM 622 O O . PHE A 1 72 ? -13.243 -2.429 14.820 1.00 89.94 72 PHE A O 1
ATOM 629 N N . TYR A 1 73 ? -13.667 -2.511 12.618 1.00 90.56 73 TYR A N 1
ATOM 630 C CA . TYR A 1 73 ? -12.880 -3.715 12.404 1.00 90.56 73 TYR A CA 1
ATOM 631 C C . TYR A 1 73 ? -12.179 -3.716 11.051 1.00 90.56 73 TYR A C 1
ATOM 633 O O . TYR A 1 73 ? -12.605 -3.096 10.080 1.00 90.56 73 TYR A O 1
ATOM 641 N N . THR A 1 74 ? -11.045 -4.397 11.007 1.00 90.38 74 THR A N 1
ATOM 642 C CA . THR A 1 74 ? -10.220 -4.572 9.815 1.00 90.38 74 THR A CA 1
ATOM 643 C C . THR A 1 74 ? -9.494 -5.907 9.911 1.00 90.38 74 THR A C 1
ATOM 645 O O . THR A 1 74 ? -9.482 -6.558 10.957 1.00 90.38 74 THR A O 1
ATOM 648 N N . TRP A 1 75 ? -8.869 -6.331 8.824 1.00 87.75 75 TRP A N 1
ATOM 649 C CA . TRP A 1 75 ? -8.117 -7.578 8.761 1.00 87.75 75 TRP A CA 1
ATOM 650 C C . TRP A 1 75 ? -6.721 -7.326 8.234 1.00 87.75 75 TRP A C 1
ATOM 652 O O . TRP A 1 75 ? -6.501 -6.560 7.304 1.00 87.75 75 TRP A O 1
ATOM 662 N N . TYR A 1 76 ? -5.740 -8.010 8.796 1.00 82.50 76 TYR A N 1
ATOM 663 C CA . TYR A 1 76 ? -4.390 -7.943 8.272 1.00 82.50 76 TYR A CA 1
ATOM 664 C C . TYR A 1 76 ? -3.644 -9.232 8.527 1.00 82.50 76 TYR A C 1
ATOM 666 O O . TYR A 1 76 ? -3.699 -9.772 9.628 1.00 82.50 76 TYR A O 1
ATOM 674 N N . LYS A 1 77 ? -2.925 -9.705 7.501 1.00 78.50 77 LYS A N 1
ATOM 675 C CA . LYS A 1 77 ? -2.168 -10.966 7.546 1.00 78.50 77 LYS A CA 1
ATOM 676 C C . LYS A 1 77 ? -3.002 -12.125 8.129 1.00 78.50 77 LYS A C 1
ATOM 678 O O . LYS A 1 77 ? -2.512 -12.893 8.942 1.00 78.50 77 LYS A O 1
ATOM 683 N N . GLY A 1 78 ? -4.278 -12.214 7.742 1.00 81.25 78 GLY A N 1
ATOM 684 C CA . GLY A 1 78 ? -5.185 -13.280 8.186 1.00 81.25 78 GLY A CA 1
ATOM 685 C C . GLY A 1 78 ? -5.756 -13.126 9.602 1.00 81.25 78 GLY A C 1
ATOM 686 O O . GLY A 1 78 ? -6.518 -13.986 10.022 1.00 81.25 78 GLY A O 1
ATOM 687 N N . LYS A 1 79 ? -5.441 -12.044 10.329 1.00 85.94 79 LYS A N 1
ATOM 688 C CA . LYS A 1 79 ? -5.983 -11.768 11.668 1.00 85.94 79 LYS A CA 1
ATOM 689 C C . LYS A 1 79 ? -6.978 -10.614 11.639 1.00 85.94 79 LYS A C 1
ATOM 691 O O . LYS A 1 79 ? -6.752 -9.619 10.947 1.00 85.94 79 LYS A O 1
ATOM 696 N N . ALA A 1 80 ? -8.059 -10.743 12.403 1.00 89.19 80 ALA A N 1
ATOM 697 C CA . ALA A 1 80 ? -9.030 -9.677 12.607 1.00 89.19 80 ALA A CA 1
ATOM 698 C C . ALA A 1 80 ? -8.579 -8.753 13.746 1.00 89.19 80 ALA A C 1
ATOM 700 O O . ALA A 1 80 ? -8.087 -9.206 14.778 1.00 89.19 80 ALA A O 1
ATOM 701 N N . TYR A 1 81 ? -8.772 -7.456 13.546 1.00 90.94 81 TYR A N 1
ATOM 702 C CA . TYR A 1 81 ? -8.557 -6.420 14.545 1.00 90.94 81 TYR A CA 1
ATOM 703 C C . TYR A 1 81 ? -9.849 -5.631 14.683 1.00 90.94 81 TYR A C 1
ATOM 705 O O . TYR A 1 81 ? -10.449 -5.275 13.671 1.00 90.94 81 TYR A O 1
ATOM 713 N N . ALA A 1 82 ? -10.263 -5.340 15.909 1.00 91.81 82 ALA A N 1
ATOM 714 C CA . ALA A 1 82 ? -11.468 -4.589 16.194 1.00 91.81 82 ALA A CA 1
ATOM 715 C C . ALA A 1 82 ? -11.290 -3.631 17.378 1.00 91.81 82 ALA A C 1
ATOM 717 O O . ALA A 1 82 ? -10.422 -3.805 18.232 1.00 91.81 82 ALA A O 1
ATOM 718 N N . ALA A 1 83 ? -12.122 -2.600 17.426 1.00 91.19 83 ALA A N 1
ATOM 719 C CA . ALA A 1 83 ? -12.274 -1.722 18.576 1.00 91.19 83 ALA A CA 1
ATOM 720 C C . ALA A 1 83 ? -13.713 -1.200 18.629 1.00 91.19 83 ALA A C 1
ATOM 722 O O . ALA A 1 83 ? -14.284 -0.849 17.597 1.00 91.19 83 ALA A O 1
ATOM 723 N N . ARG A 1 84 ? -14.309 -1.135 19.824 1.00 88.12 84 ARG A N 1
ATOM 724 C CA . ARG A 1 84 ? -15.586 -0.426 20.013 1.00 88.12 84 ARG A CA 1
ATOM 725 C C . ARG A 1 84 ? -15.366 1.077 19.898 1.00 88.12 84 ARG A C 1
ATOM 727 O O . ARG A 1 84 ? -14.271 1.546 20.189 1.00 88.12 84 ARG A O 1
ATOM 734 N N . TYR A 1 85 ? -16.406 1.837 19.563 1.00 85.69 85 TYR A N 1
ATOM 735 C CA . TYR A 1 85 ? -16.308 3.295 19.381 1.00 85.69 85 TYR A CA 1
ATOM 736 C C . TYR A 1 85 ? -15.552 4.034 20.501 1.00 85.69 85 TYR A C 1
ATOM 738 O O . TYR A 1 85 ? -14.653 4.802 20.169 1.00 85.69 85 TYR A O 1
ATOM 746 N N . PRO A 1 86 ? -15.799 3.770 21.803 1.00 82.38 86 PRO A N 1
ATOM 747 C CA . PRO A 1 86 ? -15.096 4.478 22.879 1.00 82.38 86 PRO A CA 1
ATOM 748 C C . PRO A 1 86 ? -13.619 4.081 23.014 1.00 82.38 86 PRO A C 1
ATOM 750 O O . PRO A 1 86 ? -12.848 4.760 23.680 1.00 82.38 86 PRO A O 1
ATOM 753 N N . GLN A 1 87 ? -13.237 2.943 22.435 1.00 82.12 87 GLN A N 1
ATOM 754 C CA . GLN A 1 87 ? -11.910 2.340 22.557 1.00 82.12 87 GLN A CA 1
ATOM 755 C C . GLN A 1 87 ? -11.024 2.626 21.342 1.00 82.12 87 GLN A C 1
ATOM 757 O O . GLN A 1 87 ? -9.827 2.342 21.381 1.00 82.12 87 GLN A O 1
ATOM 762 N N . VAL A 1 88 ? -11.591 3.152 20.252 1.00 82.25 88 VAL A N 1
ATOM 763 C CA . VAL A 1 88 ? -10.828 3.511 19.054 1.00 82.25 88 VAL A CA 1
ATOM 764 C C . VAL A 1 88 ? -9.964 4.716 19.389 1.00 82.25 88 VAL A C 1
ATOM 766 O O . VAL A 1 88 ? -10.448 5.835 19.535 1.00 82.25 88 VAL A O 1
ATOM 769 N N . GLY A 1 89 ? -8.659 4.485 19.504 1.00 78.44 89 GLY A N 1
ATOM 770 C CA . GLY A 1 89 ? -7.703 5.572 19.654 1.00 78.44 89 GLY A CA 1
ATOM 771 C C . GLY A 1 89 ? -7.510 6.271 18.315 1.00 78.44 89 GLY A C 1
ATOM 772 O O . GLY A 1 89 ? -7.119 5.628 17.345 1.00 78.44 89 GLY A O 1
ATOM 773 N N . MET A 1 90 ? -7.746 7.575 18.254 1.00 76.94 90 MET A N 1
ATOM 774 C CA . MET A 1 90 ? -7.384 8.393 17.101 1.00 76.94 90 MET A CA 1
ATOM 775 C C . MET A 1 90 ? -6.151 9.204 17.465 1.00 76.94 90 MET A C 1
ATOM 777 O O . MET A 1 90 ? -6.124 9.864 18.502 1.00 76.94 90 MET A O 1
ATOM 781 N N . ALA A 1 91 ? -5.117 9.136 16.637 1.00 71.81 91 ALA A N 1
ATOM 782 C CA . ALA A 1 91 ? -3.954 9.982 16.820 1.00 71.81 91 ALA A CA 1
ATOM 783 C C . ALA A 1 91 ? -3.382 10.411 15.472 1.00 71.81 91 ALA A C 1
ATOM 785 O O . ALA A 1 91 ? -3.552 9.750 14.445 1.00 71.81 91 ALA A O 1
ATOM 786 N N . GLU A 1 92 ? -2.730 11.566 15.496 1.00 68.25 92 GLU A N 1
ATOM 787 C CA . GLU A 1 92 ? -2.055 12.155 14.354 1.00 68.25 92 GLU A CA 1
ATOM 788 C C . GLU A 1 92 ? -0.571 12.284 14.687 1.00 68.25 92 GLU A C 1
ATOM 790 O O . GLU A 1 92 ? -0.195 12.830 15.725 1.00 68.25 92 GLU A O 1
ATOM 795 N N . LYS A 1 93 ? 0.291 11.751 13.821 1.00 64.75 93 LYS A N 1
ATOM 796 C CA . LYS A 1 93 ? 1.745 11.884 13.956 1.00 64.75 93 LYS A CA 1
ATOM 797 C C . LYS A 1 93 ? 2.327 12.217 12.597 1.00 64.75 93 LYS A C 1
ATOM 799 O O . LYS A 1 93 ? 2.076 11.500 11.634 1.00 64.75 93 LYS A O 1
ATOM 804 N N . THR A 1 94 ? 3.093 13.304 12.520 1.00 60.16 94 THR A N 1
ATOM 805 C CA . THR A 1 94 ? 3.782 13.726 11.287 1.00 60.16 94 THR A CA 1
ATOM 806 C C . THR A 1 94 ? 2.819 13.806 10.091 1.00 60.16 94 THR A C 1
ATOM 808 O O . THR A 1 94 ? 3.069 13.231 9.039 1.00 60.16 94 THR A O 1
ATOM 811 N N . ASN A 1 95 ? 1.675 14.478 10.270 1.00 63.12 95 ASN A N 1
ATOM 812 C CA . ASN A 1 95 ? 0.596 14.603 9.280 1.00 63.12 95 ASN A CA 1
ATOM 813 C C . ASN A 1 95 ? -0.127 13.308 8.868 1.00 63.12 95 ASN A C 1
ATOM 815 O O . ASN A 1 95 ? -0.980 13.370 7.984 1.00 63.12 95 ASN A O 1
ATOM 819 N N . ILE A 1 96 ? 0.141 12.172 9.510 1.00 67.69 96 ILE A N 1
ATOM 820 C CA . ILE A 1 96 ? -0.536 10.903 9.238 1.00 67.69 96 ILE A CA 1
ATOM 821 C C . ILE A 1 96 ? -1.596 10.671 10.314 1.00 67.69 96 ILE A C 1
ATOM 823 O O . ILE A 1 96 ? -1.267 10.548 11.496 1.00 67.69 96 ILE A O 1
ATOM 827 N N . LEU A 1 97 ? -2.860 10.577 9.898 1.00 77.38 97 LEU A N 1
ATOM 828 C CA . LEU A 1 97 ? -3.948 10.109 10.749 1.00 77.38 97 LEU A CA 1
ATOM 829 C C . LEU A 1 97 ? -3.886 8.584 10.868 1.00 77.38 97 LEU A C 1
ATOM 831 O O . LEU A 1 97 ? -3.802 7.882 9.859 1.00 77.38 97 LEU A O 1
ATOM 835 N N . PHE A 1 98 ? -3.987 8.067 12.089 1.00 80.88 98 PHE A N 1
ATOM 836 C CA . PHE A 1 98 ? -4.143 6.640 12.328 1.00 80.88 98 PHE A CA 1
ATOM 837 C C . PHE A 1 98 ? -5.240 6.341 13.351 1.00 80.88 98 PHE A C 1
ATOM 839 O O . PHE A 1 98 ? -5.413 7.037 14.351 1.00 80.88 98 PHE A O 1
ATOM 846 N N . LEU A 1 99 ? -5.970 5.260 13.082 1.00 86.38 99 LEU A N 1
ATOM 847 C CA . LEU A 1 99 ? -7.006 4.698 13.940 1.00 86.38 99 LEU A CA 1
ATOM 848 C C . LEU A 1 99 ? -6.466 3.427 14.589 1.00 86.38 99 LEU A C 1
ATOM 850 O O . LEU A 1 99 ? -6.062 2.489 13.904 1.00 86.38 99 LEU A O 1
ATOM 854 N N . LYS A 1 100 ? -6.422 3.393 15.914 1.00 88.88 100 LYS A N 1
ATOM 855 C CA . LYS A 1 100 ? -5.908 2.265 16.681 1.00 88.88 100 LYS A CA 1
ATOM 856 C C . LYS A 1 100 ? -7.023 1.252 16.923 1.00 88.88 100 LYS A C 1
ATOM 858 O O . LYS A 1 100 ? -8.001 1.546 17.603 1.00 88.88 100 LYS A O 1
ATOM 863 N N . VAL A 1 101 ? -6.835 0.055 16.382 1.00 89.69 101 VAL A N 1
ATOM 864 C CA . VAL A 1 101 ? -7.692 -1.124 16.581 1.00 89.69 101 VAL A CA 1
ATOM 865 C C . VAL A 1 101 ? -6.901 -2.227 17.278 1.00 89.69 101 VAL A C 1
ATOM 867 O O . VAL A 1 101 ? -5.671 -2.228 17.223 1.00 89.69 101 VAL A O 1
ATOM 870 N N . TYR A 1 102 ? -7.572 -3.167 17.936 1.00 91.06 102 TYR A N 1
ATOM 871 C CA . TYR A 1 102 ? -6.919 -4.177 18.769 1.00 91.06 102 TYR A CA 1
ATOM 872 C C . TYR A 1 102 ? -7.199 -5.589 18.262 1.00 91.06 102 TYR A C 1
ATOM 874 O O . TYR A 1 102 ? -8.261 -5.870 17.722 1.00 91.06 102 TYR A O 1
ATOM 882 N N . GLY A 1 103 ? -6.239 -6.489 18.417 1.00 89.88 103 GLY A N 1
ATOM 883 C CA . GLY A 1 103 ? -6.380 -7.900 18.068 1.00 89.88 103 GLY A CA 1
ATOM 884 C C . GLY A 1 103 ? -5.513 -8.760 18.974 1.00 89.88 103 GLY A C 1
ATOM 885 O O . GLY A 1 103 ? -4.866 -8.243 19.884 1.00 89.88 103 GLY A O 1
ATOM 886 N N . LEU A 1 104 ? -5.492 -10.063 18.715 1.00 90.38 104 LEU A N 1
ATOM 887 C CA . LEU A 1 104 ? -4.650 -11.008 19.445 1.00 90.38 104 LEU A CA 1
ATOM 888 C C . LEU A 1 104 ? -3.407 -11.365 18.619 1.00 90.38 104 LEU A C 1
ATOM 890 O O . LEU A 1 104 ? -3.486 -11.554 17.398 1.00 90.38 104 LEU A O 1
ATOM 894 N N . ASP A 1 105 ? -2.246 -11.421 19.273 1.00 87.62 105 ASP A N 1
ATOM 895 C CA . ASP A 1 105 ? -1.014 -11.931 18.668 1.00 87.62 105 ASP A CA 1
ATOM 896 C C . ASP A 1 105 ? -1.015 -13.474 18.605 1.00 87.62 105 ASP A C 1
ATOM 898 O O . ASP A 1 105 ? -2.062 -14.109 18.673 1.00 87.62 105 ASP A O 1
ATOM 902 N N . GLU A 1 106 ? 0.127 -14.101 18.321 1.00 86.75 106 GLU A N 1
ATOM 903 C CA . GLU A 1 106 ? 0.233 -15.575 18.286 1.00 86.75 106 GLU A CA 1
ATOM 904 C C . GLU A 1 106 ? 0.222 -16.207 19.686 1.00 86.75 106 GLU A C 1
ATOM 906 O O . GLU A 1 106 ? -0.092 -17.383 19.825 1.00 86.75 106 GLU A O 1
ATOM 911 N N . ASN A 1 107 ? 0.489 -15.407 20.716 1.00 89.62 107 ASN A N 1
ATOM 912 C CA . ASN A 1 107 ? 0.571 -15.804 22.116 1.00 89.62 107 ASN A CA 1
ATOM 913 C C . ASN A 1 107 ? -0.682 -15.384 22.909 1.00 89.62 107 ASN A C 1
ATOM 915 O O . ASN A 1 107 ? -0.656 -15.368 24.136 1.00 89.62 107 ASN A O 1
ATOM 919 N N . ASN A 1 108 ? -1.773 -15.023 22.222 1.00 86.00 108 ASN A N 1
ATOM 920 C CA . ASN A 1 108 ? -3.015 -14.503 22.804 1.00 86.00 108 ASN A CA 1
ATOM 921 C C . ASN A 1 108 ? -2.866 -13.208 23.626 1.00 86.00 108 ASN A C 1
ATOM 923 O O . ASN A 1 108 ? -3.740 -12.884 24.432 1.00 86.00 108 ASN A O 1
ATOM 927 N N . ASN A 1 109 ? -1.818 -12.418 23.397 1.00 90.56 109 ASN A N 1
ATOM 928 C CA . ASN A 1 109 ? -1.701 -11.089 23.985 1.00 90.56 109 ASN A CA 1
ATOM 929 C C . ASN A 1 109 ? -2.473 -10.061 23.160 1.00 90.56 109 ASN A C 1
ATOM 931 O O . ASN A 1 109 ? -2.495 -10.097 21.925 1.00 90.56 109 ASN A O 1
ATOM 935 N N . LEU A 1 110 ? -3.059 -9.086 23.855 1.00 89.88 110 L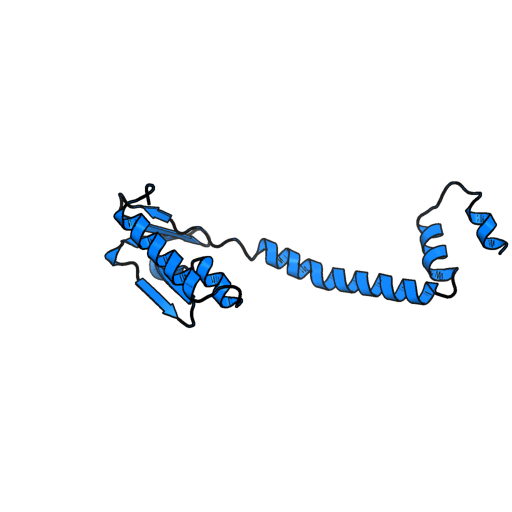EU A N 1
ATOM 936 C CA . LEU A 1 110 ? -3.727 -7.956 23.226 1.00 89.88 110 LEU A CA 1
ATOM 937 C C . LEU A 1 110 ? -2.695 -7.031 22.569 1.00 89.88 110 LEU A C 1
ATOM 939 O O . LEU A 1 110 ? -1.893 -6.391 23.247 1.00 89.88 110 LEU A O 1
ATOM 943 N N . VAL A 1 111 ? -2.760 -6.904 21.246 1.00 90.25 111 VAL A N 1
ATOM 944 C CA . VAL A 1 111 ? -1.881 -6.033 20.460 1.00 90.25 111 VAL A CA 1
ATOM 945 C C . VAL A 1 111 ? -2.675 -4.951 19.742 1.00 90.25 111 VAL A C 1
ATOM 947 O O . VAL A 1 111 ? -3.690 -5.204 19.093 1.00 90.25 111 VAL A O 1
ATOM 950 N N . GLY A 1 112 ? -2.200 -3.712 19.862 1.00 86.94 112 GLY A N 1
ATOM 951 C CA . GLY A 1 112 ? -2.763 -2.561 19.166 1.00 86.94 112 GLY A CA 1
ATOM 952 C C . GLY A 1 112 ? -2.128 -2.376 17.792 1.00 86.94 112 GLY A C 1
ATOM 953 O O . GLY A 1 112 ? -0.911 -2.454 17.640 1.00 86.94 112 GLY A O 1
ATOM 954 N N . ARG A 1 113 ? -2.949 -2.060 16.798 1.00 85.25 113 ARG A N 1
ATOM 955 C CA . ARG A 1 113 ? -2.539 -1.797 15.425 1.00 85.25 113 ARG A CA 1
ATOM 956 C C . ARG A 1 113 ? -3.053 -0.433 14.979 1.00 85.25 113 ARG A C 1
ATOM 958 O O . ARG A 1 113 ? -4.248 -0.173 15.054 1.00 85.25 113 ARG A O 1
ATOM 965 N N . GLY A 1 114 ? -2.159 0.401 14.453 1.00 85.38 114 GLY A N 1
ATOM 966 C CA . GLY A 1 114 ? -2.539 1.615 13.732 1.00 85.38 114 GLY A CA 1
ATOM 967 C C . GLY A 1 114 ? -3.016 1.287 12.317 1.00 85.38 114 GLY A C 1
ATOM 968 O O . GLY A 1 114 ? -2.274 0.717 11.518 1.00 85.38 114 GLY A O 1
ATOM 969 N N . PHE A 1 115 ? -4.256 1.638 12.010 1.00 83.94 115 PHE A N 1
ATOM 970 C CA . PHE A 1 115 ? -4.810 1.673 10.667 1.00 83.94 115 PHE A CA 1
ATOM 971 C C . PHE A 1 115 ? -4.626 3.078 10.090 1.00 83.94 115 PHE A C 1
ATOM 973 O O . PHE A 1 115 ? -5.138 4.038 10.657 1.00 83.94 115 PHE A O 1
ATOM 980 N N . ILE A 1 116 ? -3.919 3.199 8.966 1.00 78.44 116 ILE A N 1
ATOM 981 C CA . ILE A 1 116 ? -3.722 4.473 8.261 1.00 78.44 116 ILE A CA 1
ATOM 982 C C . ILE A 1 116 ? -4.732 4.551 7.108 1.00 78.44 116 ILE A C 1
ATOM 984 O O . ILE A 1 116 ? -4.653 3.725 6.198 1.00 78.44 116 ILE A O 1
ATOM 988 N N . PRO A 1 117 ? -5.693 5.488 7.109 1.00 75.62 117 PRO A N 1
ATOM 989 C CA . PRO A 1 117 ? -6.595 5.675 5.978 1.00 75.62 117 PRO A CA 1
ATOM 990 C C . PRO A 1 117 ? -5.832 6.072 4.707 1.00 75.62 117 PRO A C 1
ATOM 992 O O . PRO A 1 117 ? -4.849 6.810 4.774 1.00 75.62 117 PRO A O 1
ATOM 995 N N . ASN A 1 118 ? -6.315 5.652 3.531 1.00 71.00 118 ASN A N 1
ATOM 996 C CA . ASN A 1 118 ? -5.640 5.949 2.257 1.00 71.00 118 ASN A CA 1
ATOM 997 C C . ASN A 1 118 ? -5.430 7.456 2.034 1.00 71.00 118 ASN A C 1
ATOM 999 O O . ASN A 1 118 ? -4.361 7.863 1.588 1.00 71.00 118 ASN A O 1
ATOM 1003 N N . VAL A 1 119 ? -6.397 8.288 2.429 1.00 66.62 119 VAL A N 1
ATOM 1004 C CA . VAL A 1 119 ? -6.289 9.760 2.393 1.00 66.62 119 VAL A CA 1
ATOM 1005 C C . VAL A 1 119 ? -5.057 10.297 3.135 1.00 66.62 119 VAL A C 1
ATOM 1007 O O . VAL A 1 119 ? -4.502 11.313 2.742 1.00 66.62 119 VAL A O 1
ATOM 1010 N N . SER A 1 120 ? -4.583 9.590 4.163 1.00 59.38 120 SER A N 1
ATOM 1011 C CA . SER A 1 120 ? -3.380 9.933 4.932 1.00 59.38 120 SER A CA 1
ATOM 1012 C C . SER A 1 120 ? -2.126 9.226 4.425 1.00 59.38 120 SER A C 1
ATOM 1014 O O . SER A 1 120 ? -1.021 9.721 4.628 1.00 59.38 120 SER A O 1
ATOM 1016 N N . SER A 1 121 ? -2.273 8.099 3.720 1.00 58.69 121 SER A N 1
ATOM 1017 C CA . SER A 1 121 ? -1.151 7.442 3.036 1.00 58.69 121 SER A CA 1
ATOM 1018 C C . SER A 1 121 ? -0.591 8.293 1.888 1.00 58.69 121 SER A C 1
ATOM 1020 O O . SER A 1 121 ? 0.616 8.300 1.664 1.00 58.69 121 SER A O 1
ATOM 1022 N N . TYR A 1 122 ? -1.430 9.099 1.228 1.00 57.81 122 TYR A N 1
ATOM 1023 C CA . TYR A 1 122 ? -0.973 10.061 0.221 1.00 57.81 122 TYR A CA 1
ATOM 1024 C C . TYR A 1 122 ? -0.209 11.241 0.836 1.00 57.81 122 TYR A C 1
ATOM 1026 O O . TYR A 1 122 ? 0.704 11.758 0.196 1.00 57.81 122 TYR A O 1
ATOM 1034 N N . SER A 1 123 ? -0.482 11.611 2.095 1.00 56.88 123 SER A N 1
ATOM 1035 C CA . SER A 1 123 ? 0.313 12.620 2.814 1.00 56.88 123 SER A CA 1
ATOM 1036 C C . SER A 1 123 ? 1.766 12.173 3.005 1.00 56.88 123 SER A C 1
ATOM 1038 O O . SER A 1 123 ? 2.673 12.990 2.889 1.00 56.88 123 SER A O 1
ATOM 1040 N N . PHE A 1 124 ? 2.002 10.875 3.242 1.00 52.72 124 PHE A N 1
ATOM 1041 C CA . PHE A 1 124 ? 3.352 10.304 3.363 1.00 52.72 124 PHE A CA 1
ATOM 1042 C C . PHE A 1 124 ? 4.166 10.425 2.063 1.00 52.72 124 PHE A C 1
ATOM 1044 O O . PHE A 1 124 ? 5.381 10.579 2.109 1.00 52.72 124 PHE A O 1
ATOM 1051 N N . ALA A 1 125 ? 3.497 10.405 0.909 1.00 57.72 125 ALA A N 1
ATOM 1052 C CA . ALA A 1 125 ? 4.118 10.598 -0.399 1.00 57.72 125 ALA A CA 1
ATOM 1053 C C . ALA A 1 125 ? 4.165 12.075 -0.848 1.00 57.72 125 ALA A C 1
ATOM 1055 O O . ALA A 1 125 ? 4.514 12.338 -1.994 1.00 57.72 125 ALA A O 1
ATOM 1056 N N . PHE A 1 126 ? 3.795 13.033 0.015 1.00 58.16 126 PHE A N 1
ATOM 1057 C CA . PHE A 1 126 ? 3.596 14.451 -0.334 1.00 58.16 126 PHE A CA 1
ATOM 1058 C C . PHE A 1 126 ? 2.536 14.689 -1.432 1.00 58.16 126 PHE A C 1
ATOM 1060 O O . PHE A 1 126 ? 2.547 15.717 -2.102 1.00 58.16 126 PHE A O 1
ATOM 1067 N N . LEU A 1 127 ? 1.603 13.747 -1.610 1.00 57.22 127 LEU A N 1
ATOM 1068 C CA . LEU A 1 127 ? 0.556 13.775 -2.641 1.00 57.22 127 LEU A CA 1
ATOM 1069 C C . LEU A 1 127 ? -0.817 14.222 -2.112 1.00 57.22 127 LEU A C 1
ATOM 1071 O O . LEU A 1 127 ? -1.783 14.204 -2.869 1.00 57.22 127 LEU A O 1
ATOM 1075 N N . SER A 1 128 ? -0.941 14.601 -0.835 1.00 61.16 128 SER A N 1
ATOM 1076 C CA . SER A 1 128 ? -2.190 15.145 -0.284 1.00 61.16 128 SER A CA 1
ATOM 1077 C C . SER A 1 128 ? -1.963 16.440 0.486 1.00 61.16 128 SER A C 1
ATOM 1079 O O . SER A 1 128 ? -0.908 16.654 1.087 1.00 61.16 128 SER A O 1
ATOM 1081 N N . SER A 1 129 ? -2.995 17.281 0.518 1.00 60.44 129 SER A N 1
ATOM 1082 C CA . SER A 1 129 ? -3.012 18.504 1.314 1.00 60.44 129 SER A CA 1
ATOM 1083 C C . SER A 1 129 ? -3.483 18.217 2.746 1.00 60.44 129 SER A C 1
ATOM 1085 O O . SER A 1 129 ? -4.082 17.176 3.032 1.00 60.44 129 SER A O 1
ATOM 1087 N N . GLY A 1 130 ? -3.247 19.149 3.676 1.00 61.34 130 GLY A N 1
ATOM 1088 C CA . GLY A 1 130 ? -3.784 19.044 5.039 1.00 61.34 130 GLY A CA 1
ATOM 1089 C C . GLY A 1 130 ? -5.320 18.989 5.091 1.00 61.34 130 GLY A C 1
ATOM 1090 O O . GLY A 1 130 ? -5.876 18.390 6.011 1.00 61.34 130 GLY A O 1
ATOM 1091 N N . ASN A 1 131 ? -5.997 19.551 4.083 1.00 68.69 131 ASN A N 1
ATOM 1092 C CA . ASN A 1 131 ? -7.452 19.696 4.044 1.00 68.69 131 ASN A CA 1
ATOM 1093 C C . ASN A 1 131 ? -8.178 18.367 3.756 1.00 68.69 131 ASN A C 1
ATOM 1095 O O . ASN A 1 131 ? -9.246 18.100 4.306 1.00 68.69 131 ASN A O 1
ATOM 1099 N N . ASP A 1 132 ? -7.557 17.480 2.974 1.00 68.56 132 ASP A N 1
ATOM 1100 C CA . ASP A 1 132 ? -8.132 16.178 2.594 1.00 68.56 132 ASP A CA 1
ATOM 1101 C C . ASP A 1 132 ? -8.362 15.265 3.813 1.00 68.56 132 ASP A C 1
ATOM 1103 O O . ASP A 1 132 ? -9.290 14.454 3.851 1.00 68.56 132 ASP A O 1
ATOM 1107 N N . LYS A 1 133 ? -7.547 15.437 4.862 1.00 71.75 133 LYS A N 1
ATOM 1108 C CA . LYS A 1 133 ? -7.679 14.716 6.135 1.00 71.75 133 LYS A CA 1
ATOM 1109 C C . LYS A 1 133 ? -8.884 15.196 6.935 1.00 71.75 133 LYS A C 1
ATOM 1111 O O . LYS A 1 133 ? -9.644 14.372 7.439 1.00 71.75 133 LYS A O 1
ATOM 1116 N N . ALA A 1 134 ? -9.064 16.514 7.031 1.00 74.94 134 ALA A N 1
ATOM 1117 C CA . ALA A 1 134 ? -10.197 17.113 7.728 1.00 74.94 134 ALA A CA 1
ATOM 1118 C C . ALA A 1 134 ? -11.519 16.682 7.080 1.00 74.94 134 ALA A C 1
ATOM 1120 O O . ALA A 1 134 ? -12.448 16.298 7.787 1.00 74.94 134 ALA A O 1
ATOM 1121 N N . LEU A 1 135 ? -11.564 16.635 5.744 1.00 77.56 135 LEU A N 1
ATOM 1122 C CA . LEU A 1 135 ? -12.708 16.116 4.994 1.00 77.56 135 LEU A CA 1
ATOM 1123 C C . LEU A 1 135 ? -12.985 14.640 5.298 1.00 77.56 135 LEU A C 1
ATOM 1125 O O . LEU A 1 135 ? -14.137 14.267 5.511 1.00 77.56 135 LEU A O 1
ATOM 1129 N N . ALA A 1 136 ? -11.953 13.798 5.378 1.00 78.50 136 ALA A N 1
ATOM 1130 C CA . ALA A 1 136 ? -12.135 12.386 5.705 1.00 78.50 136 ALA A CA 1
ATOM 1131 C C . ALA A 1 136 ? -12.636 12.166 7.140 1.00 78.50 136 ALA A C 1
ATOM 1133 O O . ALA A 1 136 ? -13.492 11.314 7.374 1.00 78.50 136 ALA A O 1
ATOM 1134 N N . VAL A 1 137 ? -12.138 12.945 8.103 1.00 79.69 137 VAL A N 1
ATOM 1135 C CA . VAL A 1 137 ? -12.628 12.912 9.488 1.00 79.69 137 VAL A CA 1
ATOM 1136 C C . VAL A 1 137 ? -14.067 13.410 9.562 1.00 79.69 137 VAL A C 1
ATOM 1138 O O . VAL A 1 137 ? -14.904 12.742 10.164 1.00 79.69 137 VAL A O 1
ATOM 1141 N N . ALA A 1 138 ? -14.381 14.523 8.898 1.00 82.38 138 ALA A N 1
ATOM 1142 C CA . ALA A 1 138 ? -15.737 15.054 8.823 1.00 82.38 138 ALA A CA 1
ATOM 1143 C C . ALA A 1 138 ? -16.705 14.040 8.197 1.00 82.38 138 ALA A C 1
ATOM 1145 O O . ALA A 1 138 ? -17.793 13.827 8.727 1.00 82.38 138 ALA A O 1
ATOM 1146 N N . PHE A 1 139 ? -16.287 13.356 7.128 1.00 84.00 139 PHE A N 1
ATOM 1147 C CA . PHE A 1 139 ? -17.054 12.273 6.520 1.00 84.00 139 PHE A CA 1
ATOM 1148 C C . PHE A 1 139 ? -17.302 11.127 7.506 1.00 84.00 139 PHE A C 1
ATOM 1150 O O . PHE A 1 139 ? -18.443 10.701 7.658 1.00 84.00 139 PHE A O 1
ATOM 1157 N N . MET A 1 140 ? -16.272 10.656 8.221 1.00 81.88 140 MET A N 1
ATOM 1158 C CA . MET A 1 140 ? -16.437 9.599 9.227 1.00 81.88 140 MET A CA 1
ATOM 1159 C C . MET A 1 140 ? -17.415 10.018 10.328 1.00 81.88 140 MET A C 1
ATOM 1161 O O . MET A 1 140 ? -18.309 9.249 10.663 1.00 81.88 140 MET A O 1
ATOM 1165 N N . VAL A 1 141 ? -17.296 11.238 10.858 1.00 83.44 141 VAL A N 1
ATOM 1166 C CA . VAL A 1 141 ? -18.212 11.761 11.886 1.00 83.44 141 VAL A CA 1
ATOM 1167 C C . VAL A 1 141 ? -19.642 11.842 11.352 1.00 83.44 141 VAL A C 1
ATOM 1169 O O . VAL A 1 141 ? -20.568 11.361 12.003 1.00 83.44 141 VAL A O 1
ATOM 1172 N N . LYS A 1 142 ? -19.836 12.380 10.143 1.00 85.69 142 LYS A N 1
ATOM 1173 C CA . LYS A 1 142 ? -21.158 12.481 9.513 1.00 85.69 142 LYS A CA 1
ATOM 1174 C C . LYS A 1 142 ? -21.769 11.101 9.260 1.00 85.69 142 LYS A C 1
ATOM 1176 O O . LYS A 1 142 ? -22.946 10.899 9.543 1.00 85.69 142 LYS A O 1
ATOM 1181 N N . PHE A 1 143 ? -20.972 10.136 8.805 1.00 84.38 143 PHE A N 1
ATOM 1182 C CA . PHE A 1 143 ? -21.396 8.748 8.626 1.00 84.38 143 PHE A CA 1
ATOM 1183 C C . PHE A 1 143 ? -21.775 8.085 9.956 1.00 84.38 143 PHE A C 1
ATOM 1185 O O . PHE A 1 143 ? -22.758 7.351 10.020 1.00 84.38 143 PHE A O 1
ATOM 1192 N N . LEU A 1 144 ? -21.035 8.348 11.035 1.00 82.12 144 LEU A N 1
ATOM 1193 C CA . LEU A 1 144 ? -21.355 7.819 12.362 1.00 82.12 144 LEU A CA 1
ATOM 1194 C C . LEU A 1 144 ? -22.689 8.365 12.888 1.00 82.12 144 LEU A C 1
ATOM 1196 O O . LEU A 1 144 ? -23.468 7.593 13.443 1.00 82.12 144 LEU A O 1
ATOM 1200 N N . LEU A 1 145 ? -22.958 9.657 12.675 1.00 82.25 145 LEU A N 1
ATOM 1201 C CA . LEU A 1 145 ? -24.184 10.328 13.116 1.00 82.25 145 LEU A CA 1
ATOM 1202 C C . LEU A 1 145 ? -25.401 9.967 12.250 1.00 82.25 145 LEU A C 1
ATOM 1204 O O . LEU A 1 145 ? -26.427 9.548 12.776 1.00 82.25 145 LEU A O 1
ATOM 1208 N N . ASN A 1 146 ? -25.277 10.084 10.925 1.00 82.62 146 ASN A N 1
ATOM 1209 C CA . ASN A 1 146 ? -26.413 10.039 9.994 1.00 82.62 146 ASN A CA 1
ATOM 1210 C C . ASN A 1 146 ? -26.460 8.754 9.156 1.00 82.62 146 ASN A C 1
ATOM 1212 O O . ASN A 1 146 ? -27.510 8.358 8.660 1.00 82.62 146 ASN A O 1
ATOM 1216 N N . GLY A 1 147 ? -25.342 8.040 9.027 1.00 74.12 147 GLY A N 1
ATOM 1217 C CA . GLY A 1 147 ? -25.289 6.771 8.311 1.00 74.12 147 GLY A CA 1
ATOM 1218 C C . GLY A 1 147 ? -25.022 6.840 6.832 1.00 74.12 147 GLY A C 1
ATOM 1219 O O . GLY A 1 147 ? -24.338 7.732 6.358 1.00 74.12 147 GLY A O 1
ATOM 1220 N N . LYS A 1 148 ? -25.547 5.851 6.100 1.00 70.12 148 LYS A N 1
ATOM 1221 C CA . LYS A 1 148 ? -25.412 5.779 4.638 1.00 70.12 148 LYS A CA 1
ATOM 1222 C C . LYS A 1 148 ? -26.154 6.901 3.903 1.00 70.12 148 LYS A C 1
ATOM 1224 O O . LYS A 1 148 ? -25.897 7.082 2.723 1.00 70.12 148 LYS A O 1
ATOM 1229 N N . GLU A 1 149 ? -27.041 7.624 4.583 1.00 65.44 149 GLU A N 1
ATOM 1230 C CA . GLU A 1 149 ? -27.731 8.804 4.042 1.00 65.44 149 GLU A CA 1
ATOM 1231 C C . GLU A 1 149 ? -26.895 10.096 4.170 1.00 65.44 149 GLU A C 1
ATOM 1233 O O . GLU A 1 149 ? -27.368 11.176 3.819 1.00 65.44 149 GLU A O 1
ATOM 1238 N N . ALA A 1 150 ? -25.666 9.997 4.700 1.00 54.19 150 ALA A N 1
ATOM 1239 C CA . ALA A 1 150 ? -24.724 11.105 4.868 1.00 54.19 150 ALA A CA 1
ATOM 1240 C C . ALA A 1 150 ? -24.073 11.571 3.559 1.00 54.19 150 ALA A C 1
ATOM 1242 O O . ALA A 1 150 ? -23.697 10.717 2.730 1.00 54.19 150 ALA A O 1
#

Secondary structure (DSSP, 8-state):
--TTHHHHH-S---HHHHHHIIIIISTTHHHHHHHHHHHHHHHHHHHHHHHHHHHHSPPPPPPEEETTTTEEEEEETTEEEEEEGGG-EEEEETTEEEEEEEEE-TTS-EEEEEE--HHHHHHHTT-S-HHHHHHHHHHHHHHHHHGGG-

pLDDT: mean 79.28, std 12.05, range [52.72, 96.19]

Radius of gyration: 28.65 Å; chains: 1;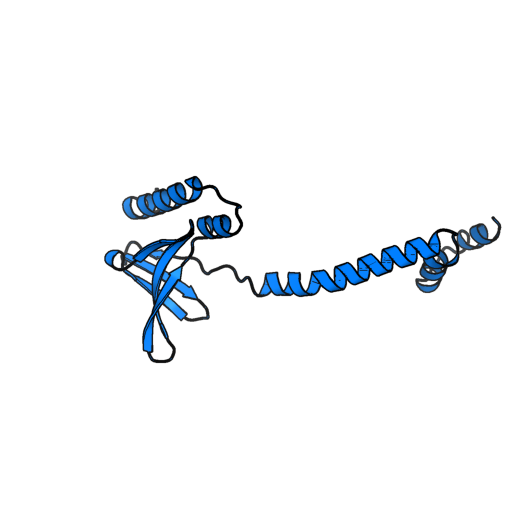 bounding box: 55×36×78 Å

Sequence (150 aa):
MEDARYIGNDKEISLKKYLYYRYTFYPSSSRLLIIDISFLLLYLLIIPPFVWAIFFLRRQAPLIIDRERQIFYTWYKGKAYAARYPQVGMAEKTNILFLKVYGLDENNNLVGRGFIPNVSSYSFAFLSSGNDKALAVAFMVKFLLNGKEA

Foldseek 3Di:
DVVVVVPVVPPDDDPVNVLCCQQPVDPCNVVVVVVVVVVVVVCVVPVVVVVVCVVVPDPQFDWDQDLVQQKTWTDDPRWIWMDHPVGFDWDADPQWIWTWTWTADPVRDIDIDTDTDVQRVCVVVVNHDSVSVVVVVVVVVCCNVPNPVD